Protein AF-A0A8H6IQ11-F1 (afdb_monomer_lite)

pLDDT: mean 86.23, std 13.64, range [49.25, 97.25]

Organism: NCBI:txid2175907

Structure (mmCIF, N/CA/C/O backbone):
data_AF-A0A8H6IQ11-F1
#
_entry.id   AF-A0A8H6IQ11-F1
#
loop_
_atom_site.group_PDB
_atom_site.id
_atom_site.type_symbol
_atom_site.label_atom_id
_atom_site.label_alt_id
_atom_site.label_comp_id
_atom_site.label_asym_id
_atom_site.label_entity_id
_atom_site.label_seq_id
_atom_site.pdbx_PDB_ins_code
_atom_site.Cartn_x
_atom_site.Cartn_y
_atom_site.Cartn_z
_atom_site.occupancy
_atom_site.B_iso_or_equiv
_atom_site.auth_seq_id
_atom_site.auth_comp_id
_atom_site.auth_asym_id
_atom_site.auth_atom_id
_atom_site.pdbx_PDB_model_num
ATOM 1 N N . MET A 1 1 ? 12.722 -2.484 1.563 1.00 87.38 1 MET A N 1
ATOM 2 C CA . MET A 1 1 ? 11.737 -2.272 2.652 1.00 87.38 1 MET A CA 1
ATOM 3 C C . MET A 1 1 ? 10.294 -2.548 2.215 1.00 87.38 1 MET A C 1
ATOM 5 O O . MET A 1 1 ? 9.659 -3.367 2.865 1.00 87.38 1 MET A O 1
ATOM 9 N N . LEU A 1 2 ? 9.805 -1.986 1.099 1.00 93.06 2 LEU A N 1
ATOM 10 C CA . LEU A 1 2 ? 8.420 -2.167 0.608 1.00 93.06 2 LEU A CA 1
ATOM 11 C C . LEU A 1 2 ? 7.980 -3.631 0.436 1.00 93.06 2 LEU A C 1
ATOM 13 O O . LEU A 1 2 ? 6.940 -4.030 0.947 1.00 93.06 2 LEU A O 1
ATOM 17 N N . ARG A 1 3 ? 8.813 -4.473 -0.193 1.00 93.56 3 ARG A N 1
ATOM 18 C CA . ARG A 1 3 ? 8.526 -5.914 -0.333 1.00 93.56 3 ARG A CA 1
ATOM 19 C C . ARG A 1 3 ? 8.282 -6.599 1.017 1.00 93.56 3 ARG A C 1
ATOM 21 O O . ARG A 1 3 ? 7.383 -7.421 1.129 1.00 93.56 3 ARG A O 1
ATOM 28 N N . ARG A 1 4 ? 9.066 -6.246 2.043 1.00 95.31 4 ARG A N 1
ATOM 29 C CA . ARG A 1 4 ? 8.923 -6.800 3.397 1.00 95.31 4 ARG A CA 1
ATOM 30 C C . ARG A 1 4 ? 7.635 -6.318 4.064 1.00 95.31 4 ARG A C 1
ATOM 32 O O . ARG A 1 4 ? 6.990 -7.118 4.725 1.00 95.31 4 ARG A O 1
ATOM 39 N N . ALA A 1 5 ? 7.270 -5.048 3.883 1.00 94.12 5 ALA A N 1
ATOM 40 C CA . ALA A 1 5 ? 6.019 -4.501 4.406 1.00 94.12 5 ALA A CA 1
ATOM 41 C C . ALA A 1 5 ? 4.801 -5.225 3.809 1.00 94.12 5 ALA A C 1
ATOM 43 O O . ALA A 1 5 ? 3.965 -5.717 4.558 1.00 94.12 5 ALA A O 1
ATOM 44 N N . LEU A 1 6 ? 4.763 -5.404 2.482 1.00 95.12 6 LEU A N 1
ATOM 45 C CA . LEU A 1 6 ? 3.677 -6.118 1.797 1.00 95.12 6 LEU A CA 1
ATOM 46 C C . LEU A 1 6 ? 3.557 -7.582 2.245 1.00 95.12 6 LEU A C 1
ATOM 48 O O . LEU A 1 6 ? 2.456 -8.057 2.500 1.00 95.12 6 LEU A O 1
ATOM 52 N N . LEU A 1 7 ? 4.683 -8.287 2.412 1.00 96.62 7 LEU A N 1
ATOM 53 C CA . LEU A 1 7 ? 4.689 -9.664 2.930 1.00 96.62 7 LEU A CA 1
ATOM 54 C C . LEU A 1 7 ? 4.154 -9.767 4.364 1.00 96.62 7 LEU A C 1
ATOM 56 O O . LEU A 1 7 ? 3.638 -10.810 4.755 1.00 96.62 7 LEU A O 1
ATOM 60 N N . LYS A 1 8 ? 4.290 -8.700 5.155 1.00 96.62 8 LYS A N 1
ATOM 61 C CA . LYS A 1 8 ? 3.831 -8.650 6.545 1.00 96.62 8 LYS A CA 1
ATOM 62 C C . LYS A 1 8 ? 2.409 -8.122 6.702 1.00 96.62 8 LYS A C 1
ATOM 64 O O . LYS A 1 8 ? 1.934 -8.113 7.831 1.00 96.62 8 LYS A O 1
ATOM 69 N N . ARG A 1 9 ? 1.715 -7.743 5.622 1.00 95.00 9 ARG A N 1
ATOM 70 C CA . ARG A 1 9 ? 0.370 -7.147 5.684 1.00 95.00 9 ARG A CA 1
ATOM 71 C C . ARG A 1 9 ? -0.593 -7.947 6.563 1.00 95.00 9 ARG A C 1
ATOM 73 O O . ARG A 1 9 ? -1.125 -7.398 7.510 1.00 95.00 9 ARG A O 1
ATOM 80 N N . VAL A 1 10 ? -0.696 -9.261 6.352 1.00 95.25 10 VAL A N 1
ATOM 81 C CA . VAL A 1 10 ? -1.572 -10.139 7.157 1.00 95.25 10 VAL A CA 1
ATOM 82 C C . VAL A 1 10 ? -1.223 -10.107 8.652 1.00 95.25 10 VAL A C 1
ATOM 84 O O . VAL A 1 10 ? -2.106 -10.120 9.503 1.00 95.25 10 VAL A O 1
ATOM 87 N N . GLN A 1 11 ? 0.068 -10.051 8.986 1.00 96.62 11 GLN A N 1
ATOM 88 C CA . GLN A 1 11 ? 0.537 -9.999 10.375 1.00 96.62 11 GLN A CA 1
ATOM 89 C C . GLN A 1 11 ? 0.239 -8.635 11.010 1.00 96.62 11 GLN A C 1
ATOM 91 O O . GLN A 1 11 ? -0.120 -8.573 12.181 1.00 96.62 11 GLN A O 1
ATOM 96 N N . ILE A 1 12 ? 0.378 -7.557 10.233 1.00 94.75 12 ILE A N 1
ATOM 97 C CA . ILE A 1 12 ? 0.068 -6.187 10.652 1.00 94.75 12 ILE A CA 1
ATOM 98 C C . ILE A 1 12 ? -1.441 -6.037 10.877 1.00 94.75 12 ILE A C 1
ATOM 100 O O . ILE A 1 12 ? -1.848 -5.567 11.934 1.00 94.75 12 ILE A O 1
ATOM 104 N N . ASP A 1 13 ? -2.265 -6.516 9.944 1.00 93.88 13 ASP A N 1
ATOM 105 C CA . ASP A 1 13 ? -3.727 -6.482 10.056 1.00 93.88 13 ASP A CA 1
ATOM 106 C C . ASP A 1 13 ? -4.206 -7.283 11.281 1.00 93.88 13 ASP A C 1
ATOM 108 O O . ASP A 1 13 ? -5.056 -6.821 12.042 1.00 93.88 13 ASP A O 1
ATOM 112 N N . GLY A 1 14 ? -3.608 -8.455 11.527 1.00 94.00 14 GLY A N 1
ATOM 113 C CA . GLY A 1 14 ? -3.881 -9.257 12.723 1.00 94.00 14 GLY A CA 1
ATOM 114 C C . GLY A 1 14 ? -3.469 -8.565 14.025 1.00 94.00 14 GLY A C 1
ATOM 115 O O . GLY A 1 14 ? -4.201 -8.625 15.011 1.00 94.00 14 GLY A O 1
ATOM 116 N N . PHE A 1 15 ? -2.330 -7.867 14.032 1.00 93.44 15 PHE A N 1
ATOM 117 C CA . PHE A 1 15 ? -1.904 -7.060 15.176 1.00 93.44 15 PHE A CA 1
ATOM 118 C C . PHE A 1 15 ? -2.890 -5.920 15.460 1.00 93.44 15 PHE A C 1
ATOM 120 O O . PHE A 1 15 ? -3.310 -5.765 16.602 1.00 93.44 15 PHE A O 1
ATOM 127 N N . ILE A 1 16 ? -3.317 -5.180 14.432 1.00 92.69 16 ILE A N 1
ATOM 128 C CA . ILE A 1 16 ? -4.286 -4.080 14.569 1.00 92.69 16 ILE A CA 1
ATOM 129 C C . ILE A 1 16 ? -5.632 -4.600 15.088 1.00 92.69 16 ILE A C 1
ATOM 131 O O . ILE A 1 16 ? -6.261 -3.967 15.934 1.00 92.69 16 ILE A O 1
ATOM 135 N N . LEU A 1 17 ? -6.083 -5.766 14.615 1.00 91.75 17 LEU A N 1
ATOM 136 C CA . LEU A 1 17 ? -7.302 -6.396 15.121 1.00 91.75 17 LEU A CA 1
ATOM 137 C C . LEU A 1 17 ? -7.178 -6.766 16.607 1.00 91.75 17 LEU A C 1
ATOM 139 O O . LEU A 1 17 ? -8.089 -6.490 17.390 1.00 91.75 17 LEU A O 1
ATOM 143 N N . ASN A 1 18 ? -6.051 -7.356 17.011 1.00 91.38 18 ASN A N 1
ATOM 144 C CA . ASN A 1 18 ? -5.780 -7.654 18.417 1.00 91.38 18 ASN A CA 1
ATOM 145 C C . ASN A 1 18 ? -5.717 -6.384 19.271 1.00 91.38 18 ASN A C 1
ATOM 147 O O . ASN A 1 18 ? -6.291 -6.358 20.353 1.00 91.38 18 ASN A O 1
ATOM 151 N N . ASP A 1 19 ? -5.091 -5.316 18.782 1.00 90.19 19 ASP A N 1
ATOM 152 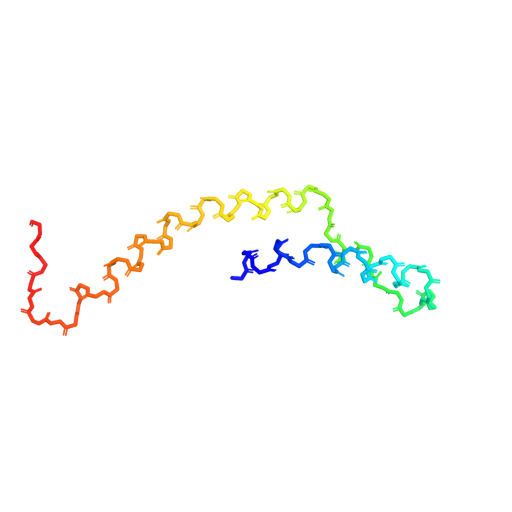C CA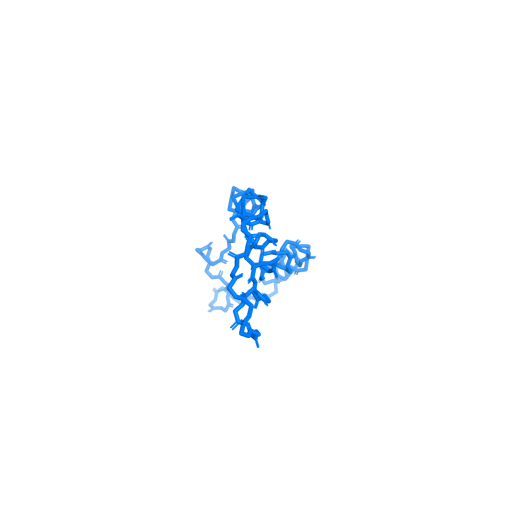 . ASP A 1 19 ? -5.037 -4.039 19.495 1.00 90.19 19 ASP A CA 1
ATOM 153 C C . ASP A 1 19 ? -6.443 -3.448 19.707 1.00 90.19 19 ASP A C 1
ATOM 155 O O . ASP A 1 19 ? -6.820 -3.082 20.821 1.00 90.19 19 ASP A O 1
ATOM 159 N N . LYS A 1 20 ? -7.296 -3.477 18.674 1.00 86.88 20 LYS A N 1
ATOM 160 C CA . LYS A 1 20 ? -8.688 -3.002 18.774 1.00 86.88 20 LYS A CA 1
ATOM 161 C C . LYS A 1 20 ? -9.546 -3.822 19.740 1.00 86.88 20 LYS A C 1
ATOM 163 O O . LYS A 1 20 ? -10.492 -3.280 20.314 1.00 86.88 20 LYS A O 1
ATOM 168 N N . THR A 1 21 ? -9.242 -5.108 19.908 1.00 85.56 21 THR A N 1
ATOM 169 C CA . THR A 1 21 ? -10.028 -6.033 20.741 1.00 85.56 21 THR A CA 1
ATOM 170 C C . THR A 1 21 ? -9.526 -6.129 22.181 1.00 85.56 21 THR A C 1
ATOM 172 O O . THR A 1 21 ? -10.345 -6.251 23.088 1.00 85.56 21 THR A O 1
ATOM 175 N N . LEU A 1 22 ? -8.212 -6.051 22.407 1.00 80.94 22 LEU A N 1
ATOM 176 C CA . LEU A 1 22 ? -7.582 -6.339 23.700 1.00 80.94 22 LEU A CA 1
ATOM 177 C C . LEU A 1 22 ? -7.032 -5.095 24.416 1.00 80.94 22 LEU A C 1
ATOM 179 O O . LEU A 1 22 ? -6.910 -5.124 25.641 1.00 80.94 22 LEU A O 1
ATOM 183 N N . SER A 1 23 ? -6.714 -4.004 23.707 1.00 77.69 23 SER A N 1
ATOM 184 C CA . SER A 1 23 ? -6.096 -2.822 24.327 1.00 77.69 23 SER A CA 1
ATOM 185 C C . SER A 1 23 ? -7.118 -1.865 24.948 1.00 77.69 23 SER A C 1
ATOM 187 O O . SER A 1 23 ? -8.182 -1.576 24.380 1.00 77.69 23 SER A O 1
ATOM 189 N N . SER A 1 24 ? -6.741 -1.314 26.111 1.00 78.81 24 SER A N 1
ATOM 190 C CA . SER A 1 24 ? -7.399 -0.161 26.742 1.00 78.81 24 SER A CA 1
ATOM 191 C C . SER A 1 24 ? -7.461 1.014 25.756 1.00 78.81 24 SER A C 1
ATOM 193 O O . SER A 1 24 ? -6.481 1.225 25.043 1.00 78.81 24 SER A O 1
ATOM 195 N N . PRO A 1 25 ? -8.534 1.831 25.731 1.00 75.25 25 PRO A N 1
ATOM 196 C CA . PRO A 1 25 ? -8.660 2.972 24.817 1.00 75.25 25 PRO A CA 1
ATOM 197 C C . PRO A 1 25 ? -7.464 3.933 24.822 1.00 75.25 25 PRO A C 1
ATOM 199 O O . PRO A 1 25 ? -7.158 4.530 23.800 1.00 75.25 25 PRO A O 1
ATOM 202 N N . THR A 1 26 ? -6.772 4.057 25.955 1.00 79.31 26 THR A N 1
ATOM 203 C CA . THR A 1 26 ? -5.582 4.904 26.126 1.00 79.31 26 THR A CA 1
ATOM 204 C C . THR A 1 26 ? -4.281 4.285 25.610 1.00 79.31 26 THR A C 1
ATOM 206 O O . THR A 1 26 ? -3.287 4.992 25.490 1.00 79.31 26 THR A O 1
ATOM 209 N N . ALA A 1 27 ? -4.270 2.980 25.337 1.00 80.88 27 ALA A N 1
ATOM 210 C CA . ALA A 1 27 ? -3.114 2.227 24.849 1.00 80.88 27 ALA A CA 1
ATOM 211 C C . ALA A 1 27 ? -3.278 1.760 23.392 1.00 80.88 27 ALA A C 1
ATOM 213 O O . ALA A 1 27 ? -2.389 1.090 22.874 1.00 80.88 27 ALA A O 1
ATOM 214 N N . ARG A 1 28 ? -4.411 2.083 22.754 1.00 87.06 28 ARG A N 1
ATOM 215 C CA . ARG A 1 28 ? -4.687 1.735 21.357 1.00 87.06 28 ARG A CA 1
ATOM 216 C C . ARG A 1 28 ? -3.848 2.567 20.407 1.00 87.06 28 ARG A C 1
ATOM 218 O O . ARG A 1 28 ? -3.544 3.728 20.679 1.00 87.06 28 ARG A O 1
ATOM 225 N N . LEU A 1 29 ? -3.543 1.968 19.265 1.00 88.19 29 LEU A N 1
ATOM 226 C CA . LEU A 1 29 ? -2.898 2.666 18.170 1.00 88.19 29 LEU A CA 1
ATOM 227 C C . LEU A 1 29 ? -3.820 3.788 17.645 1.00 88.19 29 LEU A C 1
ATOM 229 O O . LEU A 1 29 ? -5.012 3.533 17.432 1.00 88.19 29 LEU A O 1
ATOM 233 N N . PRO A 1 30 ? -3.303 5.010 17.424 1.00 90.38 30 PRO A N 1
ATOM 234 C CA . PRO A 1 30 ? -4.044 6.066 16.742 1.00 90.38 30 PRO A CA 1
ATOM 235 C C . PRO A 1 30 ? -4.507 5.621 15.350 1.00 90.38 30 PRO A C 1
ATOM 237 O O . PRO A 1 30 ? -3.785 4.921 14.640 1.00 90.38 30 PRO A O 1
ATOM 240 N N . ASP A 1 31 ? -5.691 6.065 14.921 1.00 88.31 31 ASP A N 1
ATOM 241 C CA . ASP A 1 31 ? -6.225 5.712 13.595 1.00 88.31 31 ASP A CA 1
ATOM 242 C C . ASP A 1 31 ? -5.340 6.227 12.445 1.00 88.31 31 ASP A C 1
ATOM 244 O O . ASP A 1 31 ? -5.297 5.626 11.374 1.00 88.31 31 ASP A O 1
ATOM 248 N N . GLU A 1 32 ? -4.599 7.311 12.674 1.00 91.06 32 GLU A N 1
ATOM 249 C CA . GLU A 1 32 ? -3.637 7.898 11.732 1.00 91.06 32 GLU A CA 1
ATOM 250 C C . GLU A 1 32 ? -2.383 7.033 11.501 1.00 91.06 32 GLU A C 1
ATOM 252 O O . GLU A 1 32 ? -1.762 7.131 10.442 1.00 91.06 32 GLU A O 1
ATOM 257 N N . ASP A 1 33 ? -2.069 6.115 12.419 1.00 90.50 33 ASP A N 1
ATOM 258 C CA . ASP A 1 33 ? -0.980 5.140 12.265 1.00 90.50 33 ASP A CA 1
ATOM 259 C C . ASP A 1 33 ? -1.430 3.858 11.535 1.00 90.50 33 ASP A C 1
ATOM 261 O O . ASP A 1 33 ? -0.624 2.959 11.262 1.00 90.50 33 ASP A O 1
ATOM 265 N N . ILE A 1 34 ? -2.720 3.745 11.198 1.00 93.25 34 ILE A N 1
ATOM 266 C CA . ILE A 1 34 ? -3.291 2.585 10.512 1.00 93.25 34 ILE A CA 1
ATOM 267 C C . ILE A 1 34 ? -3.354 2.849 9.007 1.00 93.25 34 ILE A C 1
ATOM 269 O O . ILE A 1 34 ? -4.138 3.659 8.519 1.00 93.25 34 ILE A O 1
ATOM 273 N N . LEU A 1 35 ? -2.578 2.077 8.245 1.00 93.88 35 LEU A N 1
ATOM 274 C CA . LEU A 1 35 ? -2.627 2.118 6.785 1.00 93.88 35 LEU A CA 1
ATOM 275 C C . LEU A 1 35 ? -3.986 1.643 6.266 1.00 93.88 35 LEU A C 1
ATOM 277 O O . LEU A 1 35 ? -4.422 0.517 6.525 1.00 93.88 35 LEU A O 1
ATOM 281 N N . THR A 1 36 ? -4.625 2.476 5.452 1.00 94.69 36 THR A N 1
ATOM 282 C CA . THR A 1 36 ? -5.853 2.117 4.748 1.00 94.69 36 THR A CA 1
ATOM 283 C C . THR A 1 36 ? -5.558 1.180 3.574 1.00 94.69 36 THR A C 1
ATOM 285 O O . THR A 1 36 ? -4.426 1.043 3.100 1.00 94.69 36 THR A O 1
ATOM 288 N N . ASN A 1 37 ? -6.600 0.559 3.013 1.00 94.44 37 ASN A N 1
ATOM 289 C CA . ASN A 1 37 ? -6.460 -0.227 1.781 1.00 94.44 37 ASN A CA 1
ATOM 290 C C . ASN A 1 37 ? -5.895 0.596 0.613 1.00 94.44 37 ASN A C 1
ATOM 292 O O . ASN A 1 37 ? -5.170 0.052 -0.220 1.00 94.44 37 ASN A O 1
ATOM 296 N N . LYS A 1 38 ? -6.202 1.898 0.557 1.00 96.88 38 LYS A N 1
ATOM 297 C CA . LYS A 1 38 ? -5.663 2.796 -0.467 1.00 96.88 38 LYS A CA 1
ATOM 298 C C . LYS A 1 38 ? -4.153 2.963 -0.299 1.00 96.88 38 LYS A C 1
ATOM 300 O O . LYS A 1 38 ? -3.429 2.865 -1.286 1.00 96.88 38 LYS A O 1
ATOM 305 N N . ASP A 1 39 ? -3.681 3.122 0.933 1.00 95.50 39 ASP A N 1
ATOM 306 C CA . ASP A 1 39 ? -2.250 3.256 1.222 1.00 95.50 39 ASP A CA 1
ATOM 307 C C . ASP A 1 39 ? -1.489 1.982 0.840 1.00 95.50 39 ASP A C 1
ATOM 309 O O . ASP A 1 39 ? -0.438 2.041 0.203 1.00 95.50 39 ASP A O 1
ATOM 313 N N . TRP A 1 40 ? -2.061 0.806 1.115 1.00 96.25 40 TRP A N 1
ATOM 314 C CA . TRP A 1 40 ? -1.491 -0.474 0.684 1.00 96.25 40 TRP A CA 1
ATOM 315 C C . TRP A 1 40 ? -1.392 -0.622 -0.840 1.00 96.25 40 TRP A C 1
ATOM 317 O O . TRP A 1 40 ? -0.408 -1.182 -1.344 1.00 96.2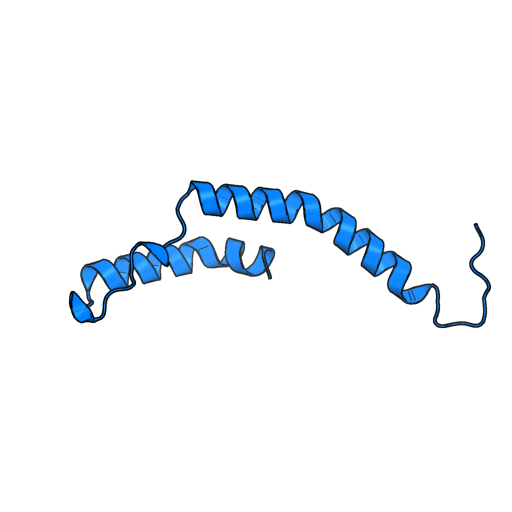5 40 TRP A O 1
ATOM 327 N N . ASN A 1 41 ? -2.379 -0.118 -1.582 1.00 96.56 41 ASN A N 1
ATOM 328 C CA . ASN A 1 41 ? -2.335 -0.106 -3.044 1.00 96.56 41 ASN A CA 1
ATOM 329 C C . ASN A 1 41 ? -1.213 0.811 -3.545 1.00 96.56 41 ASN A C 1
ATOM 331 O O . ASN A 1 41 ? -0.391 0.374 -4.349 1.00 96.56 41 ASN A O 1
ATOM 335 N N . ILE A 1 42 ? -1.090 2.015 -2.976 1.00 97.12 42 ILE A N 1
ATOM 336 C CA . ILE A 1 42 ? -0.002 2.951 -3.296 1.00 97.12 42 ILE A CA 1
ATOM 337 C C . ILE A 1 42 ? 1.366 2.311 -3.022 1.00 97.12 42 ILE A C 1
ATOM 339 O O . ILE A 1 42 ? 2.263 2.391 -3.856 1.00 97.12 42 ILE A O 1
ATOM 343 N N . LEU A 1 43 ? 1.548 1.609 -1.899 1.00 96.31 43 LEU A N 1
ATOM 344 C CA . LEU A 1 43 ? 2.807 0.908 -1.601 1.00 96.31 43 LEU A CA 1
ATOM 345 C C . LEU A 1 43 ? 3.126 -0.202 -2.615 1.00 96.31 43 LEU A C 1
ATOM 347 O O . LEU A 1 43 ? 4.299 -0.464 -2.907 1.00 96.31 43 LEU A O 1
ATOM 351 N N . THR A 1 44 ? 2.096 -0.854 -3.154 1.00 96.88 44 THR A N 1
ATOM 352 C CA . THR A 1 44 ? 2.237 -1.876 -4.198 1.00 96.88 44 THR A CA 1
ATOM 353 C C . THR A 1 44 ? 2.667 -1.249 -5.523 1.00 96.88 44 THR A C 1
ATOM 355 O O . THR A 1 44 ? 3.617 -1.728 -6.149 1.00 96.88 44 THR A O 1
ATOM 358 N N . GLU A 1 45 ? 2.040 -0.139 -5.909 1.00 97.25 45 GLU A N 1
ATOM 359 C CA . GLU A 1 45 ? 2.399 0.636 -7.098 1.00 97.25 45 GLU A CA 1
ATOM 360 C C . GLU A 1 45 ? 3.818 1.201 -6.986 1.00 97.25 45 GLU A C 1
ATOM 362 O O . GLU A 1 45 ? 4.642 0.978 -7.875 1.00 97.25 45 GLU A O 1
ATOM 367 N N . LEU A 1 46 ? 4.161 1.820 -5.853 1.00 96.94 46 LEU A N 1
ATOM 368 C CA . LEU A 1 46 ? 5.506 2.327 -5.581 1.00 96.94 46 LEU A CA 1
ATOM 369 C C . LEU A 1 46 ? 6.553 1.223 -5.696 1.00 96.94 46 LEU A C 1
ATOM 371 O O . LEU A 1 46 ? 7.597 1.428 -6.31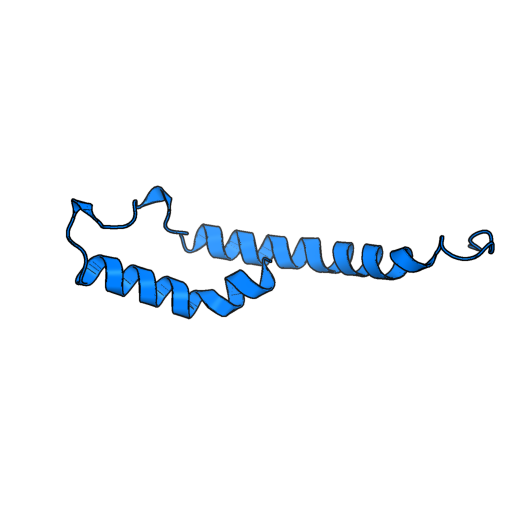2 1.00 96.94 46 LEU A O 1
ATOM 375 N N . LYS A 1 47 ? 6.282 0.026 -5.161 1.00 96.12 47 LYS A N 1
ATOM 376 C CA . LYS A 1 47 ? 7.184 -1.114 -5.352 1.00 96.12 47 LYS A CA 1
ATOM 377 C C . LYS A 1 47 ? 7.352 -1.427 -6.840 1.00 96.12 47 LYS A C 1
ATOM 379 O O . LYS A 1 47 ? 8.481 -1.641 -7.263 1.00 96.12 47 LYS A O 1
ATOM 384 N N . SER A 1 48 ? 6.270 -1.469 -7.617 1.00 96.44 48 SER A N 1
ATOM 385 C CA . SER A 1 48 ? 6.331 -1.802 -9.047 1.00 96.44 48 SER A CA 1
ATOM 386 C C . SER A 1 48 ? 7.148 -0.794 -9.864 1.00 96.44 48 SER A C 1
ATOM 388 O O . SER A 1 48 ? 7.920 -1.207 -10.725 1.00 96.44 48 SER A O 1
ATOM 390 N N . ILE A 1 49 ? 7.050 0.498 -9.536 1.00 96.81 49 ILE A N 1
ATOM 391 C CA . ILE A 1 49 ? 7.792 1.583 -10.194 1.00 96.81 49 ILE A CA 1
ATOM 392 C C . ILE A 1 49 ? 9.269 1.561 -9.783 1.00 96.81 49 ILE A C 1
ATOM 394 O O . ILE A 1 49 ? 10.156 1.735 -10.617 1.00 96.81 49 ILE A O 1
ATOM 398 N N . LEU A 1 50 ? 9.551 1.337 -8.498 1.00 96.25 50 LEU A N 1
ATOM 399 C CA . LEU A 1 50 ? 10.913 1.395 -7.964 1.00 96.25 50 LEU A CA 1
ATOM 400 C C . LEU A 1 50 ? 11.731 0.129 -8.240 1.00 96.25 50 LEU A C 1
ATOM 402 O O . LEU A 1 50 ? 12.956 0.208 -8.293 1.00 96.25 50 LEU A O 1
ATOM 406 N N . GLU A 1 51 ? 11.095 -1.032 -8.415 1.00 95.38 51 GLU A N 1
ATOM 407 C CA . GLU A 1 51 ? 11.788 -2.296 -8.693 1.00 95.38 51 GLU A CA 1
ATOM 408 C C . GLU A 1 51 ? 12.709 -2.214 -9.930 1.00 95.38 51 GLU A C 1
ATOM 410 O O . GLU A 1 51 ? 13.895 -2.512 -9.777 1.00 95.38 51 GLU A O 1
ATOM 415 N N . PRO A 1 52 ? 12.266 -1.780 -11.131 1.00 95.19 52 PRO A N 1
ATOM 416 C CA . PRO A 1 52 ? 13.150 -1.694 -12.295 1.00 95.19 52 PRO A CA 1
ATOM 417 C C . PRO A 1 52 ? 14.305 -0.704 -12.093 1.00 95.19 52 PRO A C 1
ATOM 419 O O . PRO A 1 52 ? 15.430 -1.009 -12.488 1.00 95.19 52 PRO A O 1
ATOM 422 N N . LEU A 1 53 ? 14.059 0.432 -11.431 1.00 94.00 53 LEU A N 1
ATOM 423 C CA . LEU A 1 53 ? 15.095 1.424 -11.126 1.00 94.00 53 LEU A CA 1
ATOM 424 C C . LEU A 1 53 ? 16.149 0.848 -10.181 1.00 94.00 53 LEU A C 1
ATOM 426 O O . LEU A 1 53 ? 17.345 0.966 -10.431 1.00 94.00 53 LEU A O 1
ATOM 430 N N . TYR A 1 54 ? 15.714 0.146 -9.134 1.00 92.00 54 TYR A N 1
ATOM 431 C CA . TYR A 1 54 ? 16.616 -0.562 -8.234 1.00 92.00 54 TYR A CA 1
ATOM 432 C C . TYR A 1 54 ? 17.473 -1.583 -8.993 1.00 92.00 54 TYR A C 1
ATOM 434 O O . TYR A 1 54 ? 18.689 -1.608 -8.816 1.00 92.00 54 TYR A O 1
ATOM 442 N N . GLN A 1 55 ? 16.875 -2.388 -9.879 1.00 92.19 55 GLN A N 1
ATOM 443 C CA . GLN A 1 55 ? 17.623 -3.370 -10.672 1.00 92.19 55 GLN A CA 1
ATOM 444 C C . GLN A 1 55 ? 18.641 -2.714 -11.614 1.00 92.19 55 GLN A C 1
ATOM 446 O O . GLN A 1 55 ? 19.752 -3.223 -11.754 1.00 92.19 55 GLN A O 1
ATOM 451 N N . GLN A 1 56 ? 18.298 -1.584 -12.241 1.00 91.56 56 GLN A N 1
ATOM 452 C CA . GLN A 1 56 ? 19.239 -0.816 -13.061 1.00 91.56 56 GLN A CA 1
ATOM 453 C C . GLN A 1 56 ? 20.408 -0.289 -12.227 1.00 91.56 56 GLN A C 1
ATOM 455 O O . GLN A 1 56 ? 21.559 -0.534 -12.583 1.00 91.56 56 GLN A O 1
ATOM 460 N N . THR A 1 57 ? 20.135 0.336 -11.080 1.00 90.88 57 THR A N 1
ATOM 461 C CA . THR A 1 57 ? 21.182 0.803 -10.162 1.00 90.88 57 THR A CA 1
ATOM 462 C C . THR A 1 57 ? 22.102 -0.344 -9.747 1.00 90.88 57 THR A C 1
ATOM 464 O O . THR A 1 57 ? 23.317 -0.239 -9.893 1.00 90.88 57 THR A O 1
ATOM 467 N N . LYS A 1 58 ? 21.540 -1.488 -9.332 1.00 89.56 58 LYS A N 1
ATOM 468 C CA . LYS A 1 58 ? 22.317 -2.678 -8.945 1.00 89.56 58 LYS A CA 1
ATOM 469 C C . LYS A 1 58 ? 23.191 -3.222 -10.076 1.00 89.56 58 LYS A C 1
ATOM 471 O O . LYS A 1 58 ? 24.2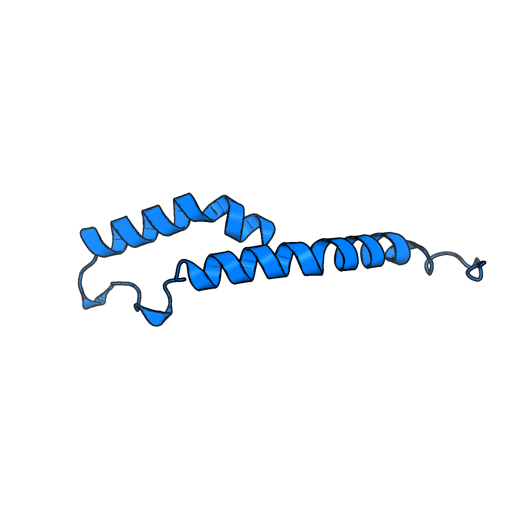90 -3.695 -9.800 1.00 89.56 58 LYS A O 1
ATOM 476 N N . ARG A 1 59 ? 22.738 -3.157 -11.333 1.00 86.94 59 ARG A N 1
ATOM 477 C CA . ARG A 1 59 ? 23.548 -3.547 -12.504 1.00 86.94 59 ARG A CA 1
ATOM 478 C C . ARG A 1 59 ? 24.736 -2.607 -12.722 1.00 86.94 59 ARG A C 1
ATOM 480 O O . ARG A 1 59 ? 25.795 -3.073 -13.133 1.00 86.94 59 ARG A O 1
ATOM 487 N N . CYS A 1 60 ? 24.573 -1.319 -12.430 1.00 84.00 60 CYS A N 1
ATOM 488 C CA . CYS A 1 60 ? 25.599 -0.294 -12.633 1.00 84.00 60 CYS A CA 1
ATOM 489 C C . CYS A 1 60 ? 26.578 -0.144 -11.452 1.00 84.00 60 CYS A C 1
ATOM 491 O O . CYS A 1 60 ? 27.668 0.388 -11.637 1.00 84.00 60 CYS A O 1
ATOM 493 N N . GLU A 1 61 ? 26.252 -0.649 -10.256 1.00 77.06 61 GLU A N 1
ATOM 494 C CA . GLU A 1 61 ? 27.097 -0.550 -9.045 1.00 77.06 61 GLU A CA 1
ATOM 495 C C . GLU A 1 61 ? 28.510 -1.166 -9.186 1.00 77.06 61 GLU A C 1
ATOM 497 O O . GLU A 1 61 ? 29.394 -0.877 -8.379 1.00 77.06 61 GLU A O 1
ATOM 502 N N . GLY A 1 62 ? 28.752 -1.999 -10.205 1.00 68.00 62 GLY A N 1
ATOM 503 C CA . GLY A 1 62 ? 30.064 -2.589 -10.511 1.00 68.00 62 GLY A CA 1
ATOM 504 C C . GLY A 1 62 ? 30.894 -1.847 -11.566 1.00 68.00 62 GLY A C 1
ATOM 505 O O . GLY A 1 62 ? 32.053 -2.198 -11.767 1.00 68.00 62 GLY A O 1
ATOM 506 N N . TRP A 1 63 ? 30.341 -0.830 -12.232 1.00 63.78 63 TRP A N 1
ATOM 507 C CA . TRP A 1 63 ? 30.947 -0.209 -13.422 1.00 63.78 63 TRP A CA 1
ATOM 508 C C . TRP A 1 63 ? 32.068 0.800 -13.104 1.00 63.78 63 TRP A C 1
ATOM 510 O O . TRP A 1 63 ? 32.657 1.356 -14.022 1.00 63.78 63 TRP A O 1
ATOM 520 N N . GLY A 1 64 ? 32.384 1.030 -11.823 1.00 60.78 64 GLY A N 1
ATOM 521 C CA . GLY A 1 64 ? 33.385 2.016 -11.382 1.00 60.78 64 GLY A CA 1
ATOM 522 C C . GLY A 1 64 ? 34.485 1.489 -10.454 1.00 60.78 64 GLY A C 1
ATOM 523 O O . GLY A 1 64 ? 35.166 2.292 -9.827 1.00 60.78 64 GLY A O 1
ATOM 524 N N . LYS A 1 65 ? 34.646 0.164 -10.297 1.00 58.44 65 LYS A N 1
ATOM 525 C CA . LYS A 1 65 ? 35.661 -0.428 -9.390 1.00 58.44 65 LYS A CA 1
ATOM 526 C C . LYS A 1 65 ? 36.922 -0.963 -10.072 1.00 58.44 65 LYS A C 1
ATOM 528 O O . LYS A 1 65 ? 37.835 -1.401 -9.379 1.00 58.44 65 LYS A O 1
ATOM 533 N N . GLY A 1 66 ? 36.985 -0.933 -11.396 1.00 56.41 66 GLY A N 1
ATOM 534 C CA . GLY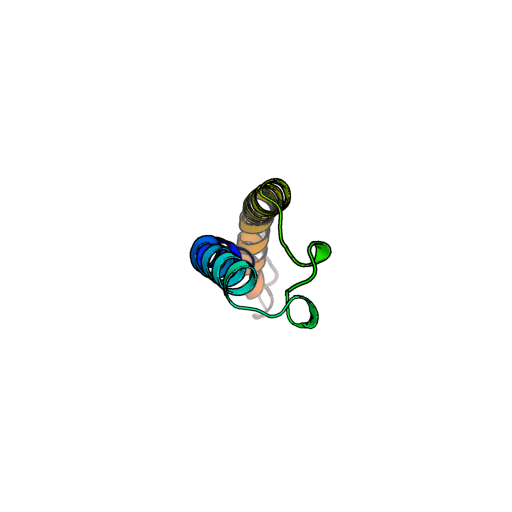 A 1 66 ? 38.197 -1.223 -12.152 1.00 56.41 66 GLY A CA 1
ATOM 535 C C . GLY A 1 66 ? 38.503 -0.050 -13.064 1.00 56.41 66 GLY A C 1
ATOM 536 O O . GLY A 1 66 ? 37.577 0.611 -13.522 1.00 56.41 66 GLY A O 1
ATOM 537 N N . ASP A 1 67 ? 39.781 0.165 -13.350 1.00 55.34 67 ASP A N 1
ATOM 538 C CA . ASP A 1 67 ? 40.347 1.175 -14.263 1.00 55.34 67 ASP A CA 1
ATOM 539 C C . ASP A 1 67 ? 39.889 1.014 -15.740 1.00 55.34 67 ASP A C 1
ATOM 541 O O . ASP A 1 67 ? 40.547 1.424 -16.691 1.00 55.34 67 ASP A O 1
ATOM 545 N N . GLY A 1 68 ? 38.761 0.340 -15.964 1.00 57.34 68 GLY A N 1
ATOM 546 C CA . GLY A 1 68 ? 38.130 0.149 -17.253 1.00 57.34 68 GLY A CA 1
ATOM 547 C C . GLY A 1 68 ? 37.139 1.270 -17.489 1.00 57.34 68 GLY A C 1
ATOM 548 O O . GLY A 1 68 ? 35.988 1.185 -17.066 1.00 57.34 68 GLY A O 1
ATOM 549 N N . HIS A 1 69 ? 37.597 2.304 -18.189 1.00 54.91 69 HIS A N 1
ATOM 550 C CA . HIS A 1 69 ? 36.739 3.277 -18.851 1.00 54.91 69 HIS A CA 1
ATOM 551 C C . HIS A 1 69 ? 35.509 2.581 -19.450 1.00 54.91 69 HIS A C 1
ATOM 553 O O . HIS A 1 69 ? 35.633 1.708 -20.314 1.00 54.91 69 HIS A O 1
ATOM 559 N N . GLY A 1 70 ? 34.330 2.946 -18.937 1.00 52.91 70 GLY A N 1
ATOM 560 C CA . GLY A 1 70 ? 33.046 2.405 -19.356 1.00 52.91 70 GLY A CA 1
ATOM 561 C C . GLY A 1 70 ? 32.892 2.494 -20.871 1.00 52.91 70 GLY A C 1
ATOM 562 O O . GLY A 1 70 ? 32.816 3.583 -21.429 1.00 52.91 70 GLY A O 1
ATOM 563 N N . ARG A 1 71 ? 32.866 1.334 -21.530 1.00 49.25 71 ARG A N 1
ATOM 564 C CA . ARG A 1 71 ? 32.545 1.210 -22.951 1.00 49.25 71 ARG A CA 1
ATOM 565 C C . ARG A 1 71 ? 31.047 0.966 -23.107 1.00 49.25 71 ARG A C 1
ATOM 567 O O . ARG A 1 71 ? 30.586 -0.162 -22.932 1.00 49.25 71 ARG A O 1
ATOM 574 N N . LEU A 1 72 ? 30.330 2.026 -23.466 1.00 49.75 72 LEU A N 1
ATOM 575 C CA . LEU A 1 72 ? 29.386 1.990 -24.583 1.00 49.75 72 LEU A CA 1
ATOM 576 C C . LEU A 1 72 ? 30.030 2.750 -25.741 1.00 49.75 72 LEU A C 1
ATOM 578 O O . LEU A 1 72 ? 30.666 3.788 -25.452 1.00 49.75 72 LEU A O 1
#

Secondary structure (DSSP, 8-state):
-HHHHHHTHHHHHHHHHHHHHHS-TTTSPPGGGS--HHHHHHHHHHHHHHHHHHHHHHHHTTTTSSS-----

Sequence (72 aa):
MLRRALLKRVQIDGFILNDKTLSSPTARLPDEDILTNKDWNILTELKSILEPLYQQTKRCEGWGKGDGHGRL

Foldseek 3Di:
DLVVCLVCVVVVVVVLVCLVVPPDPVPGDDPVVDDDPVNNVVSVVVCVVVVVVVVVCVVCVPVPPDPDDDDD

Radius of gyration: 20.08 Å; chains: 1; bounding box: 50×18×51 Å